Protein AF-A0A6L3N7T2-F1 (afdb_monomer)

Solvent-accessible surface area (backbone atoms only — not comparable to full-atom values): 5636 Å² total; per-residue (Å²): 134,56,70,68,34,54,53,47,42,60,48,29,75,74,33,61,54,76,55,101,37,39,33,21,54,54,16,65,77,58,68,22,54,75,93,30,63,46,70,65,69,54,54,69,57,41,30,54,55,53,47,56,45,38,77,74,67,50,86,81,84,90,85,81,67,92,50,64,65,65,41,49,52,47,36,62,70,52,30,52,58,52,38,52,53,52,50,53,51,50,54,52,52,64,74,74,107

Radius of gyration: 15.03 Å; Cα contacts (8 Å, |Δi|>4): 84; chains: 1; bounding box: 36×34×34 Å

pLDDT: mean 91.84, std 6.86, range [66.12, 98.5]

Organism: NCBI:txid1503055

Secondary structure (DSSP, 8-state):
--HHHHHHHHHHTT-SB-SSSEE-HHHHHHTS-SS--EE-S-HHHHHHHHHHHHHTT--------SSHHHHHHHIIIIIHHHHHHHHHHHHHHHHH-

Mean predicted aligned error: 4.04 Å

Structure (mmCIF, N/CA/C/O backbone):
data_AF-A0A6L3N7T2-F1
#
_entry.id   AF-A0A6L3N7T2-F1
#
loop_
_atom_site.group_PDB
_atom_site.id
_atom_site.type_symbol
_atom_site.label_atom_id
_atom_site.label_alt_id
_atom_site.label_comp_id
_atom_site.label_asym_id
_atom_site.label_entity_id
_atom_site.label_seq_id
_atom_site.pdbx_PDB_ins_code
_atom_site.Cartn_x
_atom_site.Cartn_y
_atom_site.Cartn_z
_atom_site.occupancy
_atom_site.B_iso_or_equiv
_atom_site.auth_seq_id
_atom_site.auth_comp_id
_atom_site.auth_asym_id
_atom_site.auth_atom_id
_atom_site.pdbx_PDB_model_num
ATOM 1 N N . GLN A 1 1 ? 14.950 -21.843 -7.874 1.00 66.12 1 GLN A N 1
ATOM 2 C CA . GLN A 1 1 ? 14.229 -20.575 -7.605 1.00 66.12 1 GLN A CA 1
ATOM 3 C C . GLN A 1 1 ? 13.382 -20.758 -6.352 1.00 66.12 1 GLN A C 1
ATOM 5 O O . GLN A 1 1 ? 13.020 -21.895 -6.075 1.00 66.12 1 GLN A O 1
ATOM 10 N N . SER A 1 2 ? 13.101 -19.699 -5.584 1.00 86.19 2 SER A N 1
ATOM 11 C CA . SER A 1 2 ? 12.224 -19.812 -4.408 1.00 86.19 2 SER A CA 1
ATOM 12 C C . SER A 1 2 ? 10.760 -19.984 -4.830 1.00 86.19 2 SER A C 1
ATOM 14 O O . SER A 1 2 ? 10.354 -19.531 -5.902 1.00 86.19 2 SER A O 1
ATOM 16 N N . GLU A 1 3 ? 9.945 -20.607 -3.978 1.00 88.94 3 GLU A N 1
ATOM 17 C CA . GLU A 1 3 ? 8.509 -20.773 -4.244 1.00 88.94 3 GLU A CA 1
ATOM 18 C C . GLU A 1 3 ? 7.783 -19.417 -4.342 1.00 88.94 3 GLU A C 1
ATOM 20 O O . GLU A 1 3 ? 6.867 -19.262 -5.148 1.00 88.94 3 GLU A O 1
ATOM 25 N N . GLY A 1 4 ? 8.239 -18.404 -3.594 1.00 85.12 4 GLY A N 1
ATOM 26 C CA . GLY A 1 4 ? 7.730 -17.033 -3.705 1.00 85.12 4 GLY A CA 1
ATOM 27 C C . GLY A 1 4 ? 7.934 -16.439 -5.102 1.00 85.12 4 GLY A C 1
ATOM 28 O O . GLY A 1 4 ? 6.984 -15.923 -5.687 1.00 85.12 4 GLY A O 1
ATOM 29 N N . ALA A 1 5 ? 9.131 -16.592 -5.680 1.00 85.56 5 ALA A N 1
ATOM 30 C CA . ALA A 1 5 ? 9.413 -16.131 -7.041 1.00 85.56 5 ALA A CA 1
ATOM 31 C C . ALA A 1 5 ? 8.554 -16.870 -8.082 1.00 85.56 5 ALA A C 1
ATOM 33 O O . ALA A 1 5 ? 7.999 -16.246 -8.985 1.00 85.56 5 ALA A O 1
ATOM 34 N N . ARG A 1 6 ? 8.360 -18.188 -7.918 1.00 89.12 6 ARG A N 1
ATOM 35 C CA . ARG A 1 6 ? 7.505 -18.988 -8.812 1.00 89.12 6 ARG A CA 1
ATOM 36 C C . ARG A 1 6 ? 6.049 -18.514 -8.793 1.00 89.12 6 ARG A C 1
ATOM 38 O O . ARG A 1 6 ? 5.441 -18.363 -9.850 1.00 89.12 6 ARG A O 1
ATOM 45 N N . ARG A 1 7 ? 5.499 -18.241 -7.604 1.00 89.12 7 ARG A N 1
ATOM 46 C CA . ARG A 1 7 ? 4.133 -17.709 -7.444 1.00 89.12 7 ARG A CA 1
ATOM 47 C C . ARG A 1 7 ? 3.988 -16.309 -8.027 1.00 89.12 7 ARG A C 1
ATOM 49 O O . ARG A 1 7 ? 2.949 -16.004 -8.604 1.00 89.12 7 ARG A O 1
ATOM 56 N N . LEU A 1 8 ? 5.022 -15.480 -7.909 1.00 87.50 8 LEU A N 1
ATOM 57 C CA . LEU A 1 8 ? 5.017 -14.131 -8.459 1.00 87.50 8 LEU A CA 1
ATOM 58 C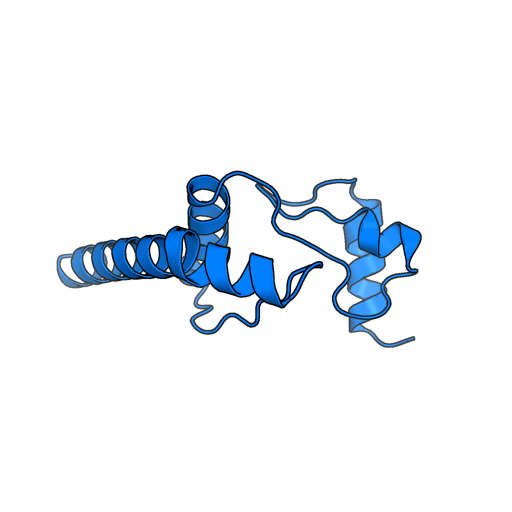 C . LEU A 1 8 ? 5.030 -14.126 -9.993 1.00 87.50 8 LEU A C 1
ATOM 60 O O . LEU A 1 8 ? 4.253 -13.391 -10.597 1.00 87.50 8 LEU A O 1
ATOM 64 N N . LEU A 1 9 ? 5.837 -14.986 -10.624 1.00 88.81 9 LEU A N 1
ATOM 65 C CA . LEU A 1 9 ? 5.803 -15.175 -12.080 1.00 88.81 9 LEU A CA 1
ATOM 66 C C . LEU A 1 9 ? 4.439 -15.687 -12.540 1.00 88.81 9 LEU A C 1
ATOM 68 O O . LEU A 1 9 ? 3.842 -15.106 -13.438 1.00 88.81 9 LEU A O 1
ATOM 72 N N . ALA A 1 10 ? 3.899 -16.710 -11.870 1.00 90.31 10 ALA A N 1
ATOM 73 C CA . ALA A 1 10 ? 2.569 -17.229 -12.184 1.00 90.31 10 ALA A CA 1
ATOM 74 C C . ALA A 1 10 ? 1.477 -16.154 -12.047 1.00 90.31 10 ALA A C 1
ATOM 76 O O . ALA A 1 10 ? 0.529 -16.134 -12.828 1.00 90.31 10 ALA A O 1
ATOM 77 N N . ALA A 1 11 ? 1.607 -15.242 -11.077 1.00 88.50 11 ALA A N 1
ATOM 78 C CA . ALA A 1 11 ? 0.726 -14.090 -10.980 1.00 88.50 11 ALA A CA 1
ATOM 79 C C . ALA A 1 11 ? 0.893 -13.161 -12.186 1.00 88.50 11 ALA A C 1
ATOM 81 O O . ALA A 1 11 ? -0.109 -12.790 -12.789 1.00 88.50 11 ALA A O 1
ATOM 82 N N . ALA A 1 12 ? 2.126 -12.827 -12.564 1.00 89.06 12 ALA A N 1
ATOM 83 C CA . ALA A 1 12 ? 2.416 -11.933 -13.678 1.00 89.06 12 ALA A CA 1
ATOM 84 C C . ALA A 1 12 ? 1.902 -12.457 -15.035 1.00 89.06 12 ALA A C 1
ATOM 86 O O . ALA A 1 12 ? 1.431 -11.666 -15.853 1.00 89.06 12 ALA A O 1
ATOM 87 N N . GLU A 1 13 ? 1.896 -13.774 -15.258 1.00 90.50 13 GLU A N 1
ATOM 88 C CA . GLU A 1 13 ? 1.304 -14.390 -16.461 1.00 90.50 13 GLU A CA 1
ATOM 89 C C . GLU A 1 13 ? -0.196 -14.089 -16.624 1.00 90.50 13 GLU A C 1
ATOM 91 O O . GLU A 1 13 ? -0.716 -14.099 -17.736 1.00 90.50 13 GLU A O 1
ATOM 96 N N . ARG A 1 14 ? -0.906 -13.747 -15.540 1.00 91.00 14 ARG A N 1
ATOM 97 C CA . ARG A 1 14 ? -2.334 -13.385 -15.599 1.00 91.00 14 ARG A CA 1
ATOM 98 C C . ARG A 1 14 ? -2.588 -11.986 -16.167 1.00 91.00 14 ARG A C 1
ATOM 100 O O . ARG A 1 14 ? -3.739 -11.638 -16.408 1.00 91.00 14 ARG A O 1
ATOM 107 N N . GLY A 1 15 ? -1.544 -11.179 -16.356 1.00 89.81 15 GLY A N 1
ATOM 108 C CA . GLY A 1 15 ? -1.637 -9.835 -16.923 1.00 89.81 15 GLY A CA 1
ATOM 109 C C . GLY A 1 15 ? -0.710 -8.837 -16.238 1.00 89.81 15 GLY A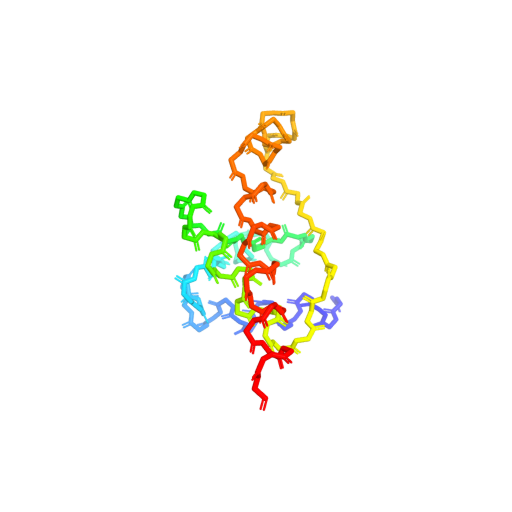 C 1
ATOM 110 O O . GLY A 1 15 ? -0.129 -9.122 -15.192 1.00 89.81 15 GLY A O 1
ATOM 111 N N . SER A 1 16 ? -0.593 -7.647 -16.831 1.00 88.00 16 SER A N 1
ATOM 112 C CA . SER A 1 16 ? 0.249 -6.549 -16.327 1.00 88.00 16 SER A CA 1
ATOM 113 C C . SER A 1 16 ? -0.235 -5.973 -14.997 1.00 88.00 16 SER A C 1
ATOM 115 O O . SER A 1 16 ? 0.541 -5.386 -14.242 1.00 88.00 16 SER A O 1
ATOM 117 N N . ARG A 1 17 ? -1.522 -6.155 -14.697 1.00 91.62 17 ARG A N 1
ATOM 118 C CA . ARG A 1 17 ? -2.167 -5.779 -13.444 1.00 91.62 17 ARG A CA 1
ATOM 119 C C . ARG A 1 17 ? -3.104 -6.899 -13.013 1.00 91.62 17 ARG A C 1
ATOM 121 O O . ARG A 1 17 ? -3.959 -7.307 -13.793 1.00 91.62 17 ARG A O 1
ATOM 128 N N . VAL A 1 18 ? -2.951 -7.374 -11.779 1.00 88.88 18 VAL A N 1
ATOM 129 C CA . VAL A 1 18 ? -3.638 -8.586 -11.284 1.00 88.88 18 VAL A CA 1
ATOM 130 C C . VAL A 1 18 ? -4.551 -8.334 -10.081 1.00 88.88 18 VAL A C 1
ATOM 132 O O . VAL A 1 18 ? -5.036 -9.280 -9.471 1.00 88.88 18 VAL A O 1
ATOM 135 N N . ASP A 1 19 ? -4.773 -7.061 -9.753 1.00 85.44 19 ASP A N 1
ATOM 136 C CA . ASP A 1 19 ? -5.675 -6.561 -8.708 1.00 85.44 19 ASP A CA 1
ATOM 137 C C . ASP A 1 19 ? -6.082 -5.107 -9.053 1.00 85.44 19 ASP A C 1
ATOM 139 O O . ASP A 1 19 ? -5.687 -4.591 -10.103 1.00 85.44 19 ASP A O 1
ATOM 143 N N . LYS A 1 20 ? -6.802 -4.389 -8.180 1.00 92.69 20 LYS A N 1
ATOM 144 C CA . LYS A 1 20 ? -7.105 -2.956 -8.322 1.00 92.69 20 LYS A CA 1
ATOM 145 C C . LYS A 1 20 ? -5.865 -2.156 -8.728 1.00 92.69 20 LYS A C 1
ATOM 147 O O . LYS A 1 20 ? -5.948 -1.312 -9.625 1.00 92.69 20 LYS A O 1
ATOM 152 N N . ARG A 1 21 ? -4.720 -2.429 -8.086 1.00 94.62 21 ARG A N 1
ATOM 153 C CA . ARG A 1 21 ? -3.481 -1.642 -8.231 1.00 94.62 21 ARG A CA 1
ATOM 154 C C . ARG A 1 21 ? -2.190 -2.453 -8.331 1.00 94.62 21 ARG A C 1
ATOM 156 O O . ARG A 1 21 ? -1.152 -1.848 -8.579 1.00 94.62 21 ARG A O 1
ATOM 163 N N . LEU A 1 22 ? -2.229 -3.777 -8.168 1.00 93.00 22 LEU A N 1
ATOM 164 C CA . LEU A 1 22 ? -1.025 -4.612 -8.172 1.00 93.00 22 LEU A CA 1
ATOM 165 C C . LEU A 1 22 ? -0.465 -4.784 -9.588 1.00 93.00 22 LEU A C 1
ATOM 167 O O . LEU A 1 22 ? -0.986 -5.574 -10.378 1.00 93.00 22 LEU A O 1
ATOM 171 N N . TRP A 1 23 ? 0.598 -4.042 -9.887 1.00 92.62 23 TRP A N 1
ATOM 172 C CA . TRP A 1 23 ? 1.337 -4.070 -11.143 1.00 92.62 23 TRP A CA 1
ATOM 173 C C . TRP A 1 23 ? 2.492 -5.079 -11.085 1.00 92.62 23 TRP A C 1
ATOM 175 O O . TRP A 1 23 ? 3.250 -5.127 -10.110 1.00 92.62 23 TRP A O 1
ATOM 185 N N . THR A 1 24 ? 2.612 -5.901 -12.129 1.00 91.69 24 THR A N 1
ATOM 186 C CA . THR A 1 24 ? 3.445 -7.121 -12.147 1.00 91.69 24 THR A CA 1
ATOM 187 C C . THR A 1 24 ? 4.496 -7.151 -13.256 1.00 91.69 24 THR A C 1
ATOM 189 O O . THR A 1 24 ? 5.313 -8.069 -13.291 1.00 91.69 24 THR A O 1
ATOM 192 N N . GLU A 1 25 ? 4.534 -6.166 -14.154 1.00 89.44 25 GLU A N 1
ATOM 193 C CA . GLU A 1 25 ? 5.469 -6.179 -15.292 1.00 89.44 25 GLU A CA 1
ATOM 194 C C . GLU A 1 25 ? 6.943 -6.134 -14.851 1.00 89.44 25 GLU A C 1
ATOM 196 O O . GLU A 1 25 ? 7.788 -6.779 -15.468 1.00 89.44 25 GLU A O 1
ATOM 201 N N . ILE A 1 26 ? 7.266 -5.489 -13.721 1.00 84.94 26 ILE A N 1
ATOM 202 C CA . ILE A 1 26 ? 8.625 -5.540 -13.148 1.00 84.94 26 ILE A CA 1
ATOM 203 C C . ILE A 1 26 ? 9.020 -6.973 -12.770 1.00 84.94 26 ILE A C 1
ATOM 205 O O . ILE A 1 26 ? 10.177 -7.363 -12.952 1.00 84.94 26 ILE A O 1
ATOM 209 N N . ALA A 1 27 ? 8.078 -7.791 -12.298 1.00 86.25 27 ALA A N 1
ATOM 210 C CA . ALA A 1 27 ? 8.340 -9.191 -11.987 1.00 86.25 27 ALA A CA 1
ATOM 211 C C . ALA A 1 27 ? 8.651 -9.979 -13.260 1.00 86.25 27 ALA A C 1
ATOM 213 O O . ALA A 1 27 ? 9.578 -10.786 -13.246 1.00 86.25 27 ALA A O 1
ATOM 214 N N . LYS A 1 28 ? 7.970 -9.703 -14.379 1.00 83.31 28 LYS A N 1
ATOM 215 C CA . LYS A 1 28 ? 8.316 -10.321 -15.671 1.00 83.31 28 LYS A CA 1
ATOM 216 C C . LYS A 1 28 ? 9.722 -9.934 -16.115 1.00 83.31 28 LYS A C 1
ATOM 218 O O . LYS A 1 28 ? 10.526 -10.807 -16.424 1.00 83.31 28 LYS A O 1
ATOM 223 N N . LEU A 1 29 ? 10.037 -8.639 -16.081 1.00 85.25 29 LEU A N 1
ATOM 224 C CA . LEU A 1 29 ? 11.314 -8.107 -16.570 1.00 85.25 29 LEU A CA 1
ATOM 225 C C . LEU A 1 29 ? 12.518 -8.590 -15.752 1.00 85.25 29 LEU A C 1
ATOM 227 O O . LEU A 1 29 ? 13.576 -8.877 -16.304 1.00 85.25 29 LEU A O 1
ATOM 231 N N . THR A 1 30 ? 12.368 -8.695 -14.433 1.00 83.44 30 THR A N 1
ATOM 232 C CA . THR A 1 30 ? 13.463 -9.086 -13.527 1.00 83.44 30 THR A CA 1
ATOM 233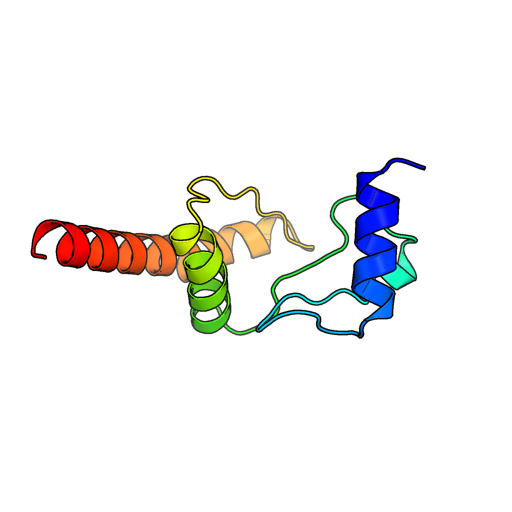 C C . THR A 1 30 ? 13.544 -10.595 -13.266 1.00 83.44 30 THR A C 1
ATOM 235 O O . THR A 1 30 ? 14.480 -11.063 -12.603 1.00 83.44 30 THR A O 1
ATOM 238 N N . GLY A 1 31 ? 12.579 -11.369 -13.778 1.00 81.00 31 GLY A N 1
ATOM 239 C CA . GLY A 1 31 ? 12.433 -12.795 -13.487 1.00 81.00 31 GLY A CA 1
ATOM 240 C C . GLY A 1 31 ? 12.026 -13.064 -12.035 1.00 81.00 31 GLY A C 1
ATOM 241 O O . GLY A 1 31 ? 12.562 -13.975 -11.408 1.00 81.00 31 GLY A O 1
ATOM 242 N N . ALA A 1 32 ? 11.139 -12.229 -11.486 1.00 79.56 32 ALA A N 1
ATOM 243 C CA . ALA A 1 32 ? 10.640 -12.257 -10.110 1.00 79.56 32 ALA A CA 1
ATOM 244 C C . ALA A 1 32 ? 11.743 -12.274 -9.040 1.00 79.56 32 ALA A C 1
ATOM 246 O O . ALA A 1 32 ? 11.592 -12.857 -7.962 1.00 79.56 32 ALA A O 1
ATOM 247 N N . ARG A 1 33 ? 12.881 -11.637 -9.335 1.00 72.06 33 ARG A N 1
ATOM 248 C CA . ARG A 1 33 ? 13.938 -11.431 -8.347 1.00 72.06 33 ARG A CA 1
ATOM 249 C C . ARG A 1 33 ? 13.566 -10.263 -7.444 1.00 72.06 33 ARG A C 1
ATOM 251 O O . ARG A 1 33 ? 13.174 -9.205 -7.922 1.00 72.06 33 ARG A O 1
ATOM 258 N N . SER A 1 34 ? 13.770 -10.438 -6.137 1.00 72.12 34 SER A N 1
ATOM 259 C CA . SER A 1 34 ? 13.477 -9.413 -5.123 1.00 72.12 34 SER A CA 1
ATOM 260 C C . SER A 1 34 ? 11.996 -8.977 -5.109 1.00 72.12 34 SER A C 1
ATOM 262 O O . SER A 1 34 ? 11.126 -9.633 -5.686 1.00 72.12 34 SER A O 1
ATOM 264 N N . ASN A 1 35 ? 11.708 -7.868 -4.429 1.00 68.44 35 ASN A N 1
ATOM 265 C CA . ASN A 1 35 ? 10.396 -7.223 -4.383 1.00 68.44 35 ASN A CA 1
ATOM 266 C C . ASN A 1 35 ? 10.115 -6.568 -5.740 1.00 68.44 35 ASN A C 1
ATOM 268 O O . ASN A 1 35 ? 10.497 -5.420 -5.966 1.00 68.44 35 ASN A O 1
ATOM 272 N N . SER A 1 36 ? 9.510 -7.328 -6.648 1.00 74.94 36 SER A N 1
ATOM 273 C CA . SER A 1 36 ? 9.367 -6.977 -8.066 1.00 74.94 36 SER A CA 1
ATOM 274 C C . SER A 1 36 ? 7.914 -6.706 -8.483 1.00 74.94 36 SER A C 1
ATOM 276 O O . SER A 1 36 ? 7.570 -6.761 -9.659 1.00 74.94 36 SER A O 1
ATOM 278 N N . THR A 1 37 ? 7.058 -6.356 -7.523 1.00 84.81 37 THR A N 1
ATOM 279 C CA . THR A 1 37 ? 5.696 -5.846 -7.752 1.00 84.81 37 THR A CA 1
ATOM 280 C C . THR A 1 37 ? 5.497 -4.502 -7.076 1.00 84.81 37 THR A C 1
ATOM 282 O O . THR A 1 37 ? 6.140 -4.227 -6.064 1.00 84.81 37 THR A O 1
ATOM 285 N N . ALA A 1 38 ? 4.563 -3.701 -7.586 1.00 89.94 38 ALA A N 1
ATOM 286 C CA . ALA A 1 38 ? 4.211 -2.406 -7.009 1.00 89.94 38 ALA A CA 1
ATOM 287 C C . ALA A 1 38 ? 2.693 -2.189 -7.007 1.00 89.94 38 ALA A C 1
ATOM 289 O O . ALA A 1 38 ? 1.999 -2.639 -7.918 1.00 89.94 38 ALA A O 1
ATOM 290 N N . LEU A 1 39 ? 2.179 -1.469 -6.009 1.00 93.69 39 LEU A N 1
ATOM 291 C CA . LEU A 1 39 ? 0.852 -0.859 -6.089 1.00 93.69 39 LEU A CA 1
ATOM 292 C C . LEU A 1 39 ? 1.005 0.495 -6.794 1.00 93.69 39 LEU A C 1
ATOM 294 O O . LEU A 1 39 ? 1.749 1.340 -6.307 1.00 93.69 39 LEU A O 1
ATOM 298 N N . VAL A 1 40 ? 0.342 0.698 -7.937 1.00 93.75 40 VAL A N 1
ATOM 299 C CA . VAL A 1 40 ? 0.543 1.897 -8.779 1.00 93.75 40 VAL A CA 1
ATOM 300 C C . VAL A 1 40 ? -0.739 2.729 -8.891 1.00 93.75 40 VAL A C 1
ATOM 302 O O . VAL A 1 40 ? -1.781 2.238 -9.333 1.00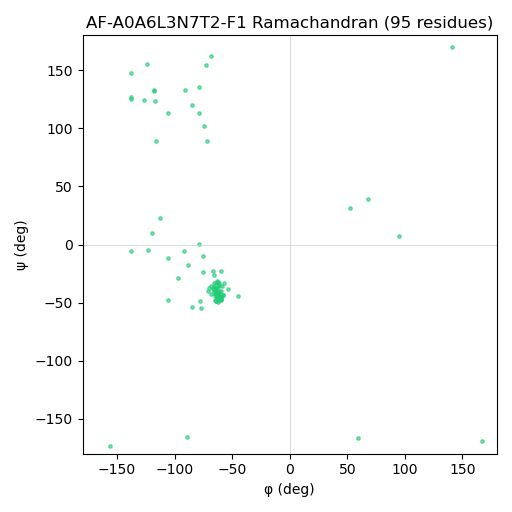 93.75 40 VAL A O 1
ATOM 305 N N . GLY A 1 41 ? -0.665 4.008 -8.518 1.00 94.44 41 GLY A N 1
ATOM 306 C CA . GLY A 1 41 ? -1.771 4.971 -8.557 1.00 94.44 41 GLY A CA 1
ATOM 307 C C . GLY A 1 41 ? -1.446 6.249 -7.777 1.00 94.44 41 GLY A C 1
ATOM 308 O O . GLY A 1 41 ? -0.303 6.445 -7.374 1.00 94.44 41 GLY A O 1
ATOM 309 N N . THR A 1 42 ? -2.447 7.104 -7.545 1.00 96.44 42 THR A N 1
ATOM 310 C CA . THR A 1 42 ? -2.313 8.238 -6.608 1.00 96.44 42 THR A CA 1
ATOM 311 C C . THR A 1 42 ? -2.193 7.740 -5.158 1.00 96.44 42 THR A C 1
ATOM 313 O O . THR A 1 42 ? -2.595 6.603 -4.880 1.00 96.44 42 THR A O 1
ATOM 316 N N . PRO A 1 43 ? -1.709 8.560 -4.204 1.00 96.56 43 PRO A N 1
ATOM 317 C CA . PRO A 1 43 ? -1.637 8.169 -2.794 1.00 96.56 43 PRO A CA 1
ATOM 318 C C . PRO A 1 43 ? -2.972 7.671 -2.223 1.00 96.56 43 PRO A C 1
ATOM 320 O O . PRO A 1 43 ? -2.998 6.693 -1.482 1.00 96.56 43 PRO A O 1
ATOM 323 N N . GLU A 1 44 ? -4.092 8.283 -2.613 1.00 97.56 44 GLU A N 1
ATOM 324 C CA . GLU A 1 44 ? -5.442 7.861 -2.216 1.00 97.56 44 GLU A CA 1
ATOM 325 C C . GLU A 1 44 ? -5.781 6.474 -2.767 1.00 97.56 44 GLU A C 1
ATOM 327 O O . GLU A 1 44 ? -6.306 5.624 -2.053 1.00 97.56 44 GLU A O 1
ATOM 332 N N . GLN A 1 45 ? -5.453 6.2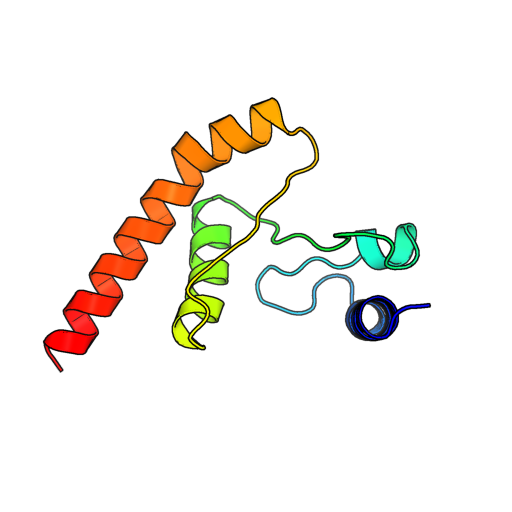27 -4.036 1.00 97.44 45 GLN A N 1
ATOM 333 C CA . GLN A 1 45 ? -5.719 4.950 -4.694 1.00 97.44 45 GLN A CA 1
ATOM 334 C C . G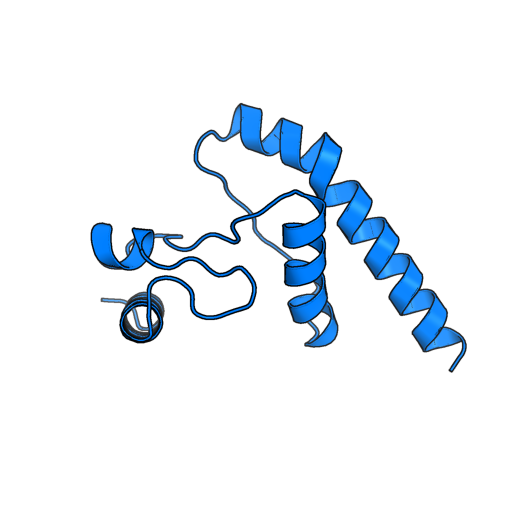LN A 1 45 ? -4.860 3.818 -4.122 1.00 97.44 45 GLN A C 1
ATOM 336 O O . GLN A 1 45 ? -5.319 2.680 -4.034 1.00 97.44 45 GLN A O 1
ATOM 341 N N . VAL A 1 46 ? -3.612 4.114 -3.749 1.00 97.00 46 VAL A N 1
ATOM 342 C CA . VAL A 1 46 ? -2.726 3.149 -3.088 1.00 97.00 46 VAL A CA 1
ATOM 343 C C . VAL A 1 46 ? -3.193 2.889 -1.656 1.00 97.00 46 VAL A C 1
ATOM 345 O O . VAL A 1 46 ? -3.207 1.735 -1.234 1.00 97.00 46 VAL A O 1
ATOM 348 N N . ALA A 1 47 ? -3.638 3.918 -0.928 1.00 97.50 47 ALA A N 1
ATOM 349 C CA . ALA A 1 47 ? -4.224 3.748 0.398 1.00 97.50 47 ALA A CA 1
ATOM 350 C C . ALA A 1 47 ? -5.474 2.851 0.362 1.00 97.50 47 ALA A C 1
ATOM 352 O O . ALA A 1 47 ? -5.569 1.939 1.179 1.00 97.50 47 ALA A O 1
ATOM 353 N N . ASP A 1 48 ? -6.378 3.044 -0.609 1.00 97.50 48 ASP A N 1
ATOM 354 C CA . ASP A 1 48 ? -7.550 2.172 -0.810 1.00 97.50 48 ASP A CA 1
ATOM 355 C C . ASP A 1 48 ? -7.149 0.708 -1.045 1.00 97.50 48 ASP A C 1
ATOM 357 O O . ASP A 1 48 ? -7.699 -0.201 -0.429 1.00 97.50 48 ASP A O 1
ATOM 361 N N . ALA A 1 49 ? -6.126 0.466 -1.867 1.00 96.69 49 ALA A N 1
ATOM 362 C CA . ALA A 1 49 ? -5.637 -0.890 -2.101 1.00 96.69 49 ALA A CA 1
ATOM 363 C C . ALA A 1 49 ? -5.025 -1.523 -0.836 1.00 96.69 49 ALA A C 1
ATOM 365 O O . ALA A 1 49 ? -5.279 -2.690 -0.555 1.00 96.69 49 ALA A O 1
ATOM 366 N N . LEU A 1 50 ? -4.241 -0.778 -0.046 1.00 96.69 50 LEU A N 1
ATOM 367 C CA . LEU A 1 50 ? -3.680 -1.274 1.224 1.00 96.69 50 LEU A CA 1
ATOM 368 C C . LEU A 1 50 ? -4.774 -1.634 2.233 1.00 96.69 50 LEU A C 1
ATOM 370 O O . LEU A 1 50 ? -4.654 -2.600 2.985 1.00 96.69 50 LEU A O 1
ATOM 374 N N . LEU A 1 51 ? -5.850 -0.861 2.228 1.00 97.44 51 LEU A N 1
ATOM 375 C CA . LEU A 1 51 ? -7.010 -1.089 3.062 1.00 97.44 51 LEU A CA 1
ATOM 376 C C . LEU A 1 51 ? -7.742 -2.394 2.701 1.00 97.44 51 LEU A C 1
ATOM 378 O O . LEU A 1 51 ? -8.233 -3.068 3.604 1.00 97.44 51 LEU A O 1
ATOM 382 N N . ASP A 1 52 ? -7.771 -2.823 1.439 1.00 96.69 52 ASP A N 1
ATOM 383 C CA . ASP A 1 52 ? -8.313 -4.149 1.099 1.00 96.69 52 ASP A CA 1
ATOM 384 C C . ASP A 1 52 ? -7.525 -5.275 1.797 1.00 96.69 52 ASP A C 1
ATOM 386 O O . ASP A 1 52 ? -8.116 -6.181 2.382 1.00 96.69 52 ASP A O 1
ATOM 390 N N . TYR A 1 53 ? -6.188 -5.193 1.827 1.00 95.69 53 TYR A N 1
ATOM 391 C CA . TYR A 1 53 ? -5.357 -6.147 2.580 1.00 95.69 53 TYR A CA 1
ATOM 392 C C . TYR A 1 53 ? -5.613 -6.070 4.088 1.00 95.69 53 TYR A C 1
ATOM 394 O O . TYR A 1 53 ? -5.621 -7.096 4.770 1.00 95.69 53 TYR A O 1
ATOM 402 N N . TYR A 1 54 ? -5.845 -4.866 4.612 1.00 97.62 54 TYR A N 1
ATOM 403 C CA . TYR A 1 54 ? -6.195 -4.671 6.015 1.00 97.62 54 TYR A CA 1
ATOM 404 C C . TYR A 1 54 ? -7.522 -5.342 6.390 1.00 97.62 54 TYR A C 1
ATOM 406 O O . TYR A 1 54 ? -7.618 -5.966 7.447 1.00 97.62 54 TYR A O 1
ATOM 414 N N . ASP A 1 55 ? -8.532 -5.289 5.517 1.00 96.56 55 ASP A N 1
ATOM 415 C CA . ASP A 1 55 ? -9.798 -6.003 5.734 1.00 96.56 55 ASP A CA 1
ATOM 416 C C . ASP A 1 55 ? -9.631 -7.527 5.712 1.00 96.56 55 ASP A C 1
ATOM 418 O O . ASP A 1 55 ? -10.371 -8.232 6.394 1.00 96.56 55 ASP A O 1
ATOM 422 N N . LEU A 1 56 ? -8.616 -8.032 5.005 1.00 96.31 56 LEU A N 1
ATOM 423 C CA . LEU A 1 56 ? -8.213 -9.442 5.035 1.00 96.31 56 LEU A CA 1
ATOM 424 C C . LEU A 1 56 ? -7.375 -9.814 6.277 1.00 96.31 56 LEU A C 1
ATOM 426 O O . LEU A 1 56 ? -6.963 -10.966 6.411 1.00 96.31 56 LEU A O 1
ATOM 430 N N . GLY A 1 57 ? -7.114 -8.864 7.181 1.00 97.06 57 GLY A N 1
ATOM 431 C CA . GLY A 1 57 ? -6.373 -9.073 8.429 1.00 97.06 57 GLY A CA 1
ATOM 432 C C . GLY A 1 57 ? -4.876 -8.751 8.363 1.00 97.06 57 GLY A C 1
ATOM 433 O O . GLY A 1 57 ? -4.157 -9.011 9.328 1.00 97.06 57 GLY A O 1
ATOM 434 N N . VAL A 1 58 ? -4.373 -8.178 7.264 1.00 96.88 58 VAL A N 1
ATOM 435 C CA . VAL A 1 58 ? -2.970 -7.739 7.171 1.00 96.88 58 VAL A CA 1
ATOM 436 C C . VAL A 1 58 ? -2.791 -6.403 7.891 1.00 96.88 58 VAL A C 1
ATOM 438 O O . VAL A 1 58 ? -3.273 -5.369 7.442 1.00 96.88 58 VAL A O 1
ATOM 441 N N . THR A 1 59 ? -2.046 -6.396 8.994 1.00 95.50 59 THR A N 1
ATOM 442 C CA . THR A 1 59 ? -1.851 -5.183 9.813 1.00 95.50 59 THR A CA 1
ATOM 443 C C . THR A 1 59 ? -0.474 -4.543 9.667 1.00 95.50 59 THR A C 1
ATOM 445 O O . THR A 1 59 ? -0.268 -3.421 10.128 1.00 95.50 59 THR A O 1
ATOM 448 N N . THR A 1 60 ? 0.476 -5.239 9.041 1.00 94.94 60 THR A N 1
ATOM 449 C CA . THR A 1 60 ? 1.867 -4.792 8.918 1.00 94.94 60 THR A CA 1
ATOM 450 C C . THR A 1 60 ? 2.285 -4.812 7.459 1.00 94.94 60 THR A C 1
ATOM 452 O O . THR A 1 60 ? 2.227 -5.851 6.804 1.00 94.94 60 THR A O 1
ATOM 455 N N . PHE A 1 61 ? 2.756 -3.667 6.969 1.00 93.06 61 PHE A N 1
ATOM 456 C CA . PHE A 1 61 ? 3.201 -3.496 5.591 1.00 93.06 61 PHE A CA 1
ATOM 457 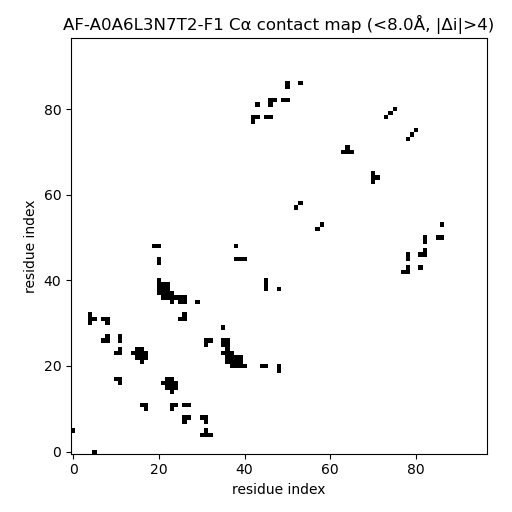C C . PHE A 1 61 ? 4.683 -3.135 5.556 1.00 93.06 61 PHE A C 1
ATOM 459 O O . PHE A 1 61 ? 5.138 -2.250 6.280 1.00 93.06 61 PHE A O 1
ATOM 466 N N . LEU A 1 62 ? 5.427 -3.811 4.684 1.00 91.19 62 LEU A N 1
ATOM 467 C CA . LEU A 1 62 ? 6.802 -3.468 4.336 1.00 91.19 62 LEU A CA 1
ATOM 468 C C . LEU A 1 62 ? 6.778 -2.854 2.939 1.00 91.19 62 LEU A C 1
ATOM 470 O O . LEU A 1 62 ? 6.461 -3.542 1.969 1.00 91.19 62 LEU A O 1
ATOM 474 N N . ILE A 1 63 ? 7.090 -1.564 2.842 1.00 89.44 63 ILE A N 1
ATOM 475 C CA . ILE A 1 63 ? 7.047 -0.814 1.584 1.00 89.44 63 ILE A CA 1
ATOM 476 C C . ILE A 1 63 ? 8.458 -0.329 1.263 1.00 89.44 63 ILE A C 1
ATOM 478 O O . ILE A 1 63 ? 9.155 0.207 2.122 1.00 89.44 63 ILE A O 1
ATOM 482 N N . ARG A 1 64 ? 8.876 -0.538 0.015 1.00 87.38 64 ARG A N 1
ATOM 483 C CA . ARG A 1 64 ? 10.129 -0.028 -0.542 1.00 87.38 64 ARG A CA 1
ATOM 484 C C . ARG A 1 64 ? 9.842 0.479 -1.946 1.00 87.38 64 ARG A C 1
ATOM 486 O O . ARG A 1 64 ? 9.341 -0.290 -2.765 1.00 87.38 64 ARG A O 1
ATOM 493 N N . GLY A 1 65 ? 10.196 1.726 -2.206 1.00 88.38 65 GLY A N 1
ATOM 494 C CA . GLY A 1 65 ? 10.105 2.310 -3.534 1.00 88.38 65 GLY A CA 1
ATOM 495 C C . GLY A 1 65 ? 11.361 2.109 -4.386 1.00 88.38 65 GLY A C 1
ATOM 496 O O . GLY A 1 65 ? 12.218 1.265 -4.083 1.00 88.38 65 GLY A O 1
ATOM 497 N N . PHE A 1 66 ? 11.445 2.861 -5.479 1.00 87.25 66 PHE A N 1
ATOM 498 C CA . PHE A 1 66 ? 12.553 2.825 -6.438 1.00 87.25 66 PHE A CA 1
ATOM 499 C C . PHE A 1 66 ? 13.584 3.930 -6.189 1.00 87.25 66 PHE A C 1
ATOM 501 O O . PHE A 1 66 ? 14.762 3.695 -6.455 1.00 87.25 66 PHE A O 1
ATOM 508 N N . ASP A 1 67 ? 13.164 5.065 -5.630 1.00 92.50 67 ASP A N 1
ATOM 509 C CA . ASP A 1 67 ? 14.000 6.174 -5.171 1.00 92.50 67 ASP A CA 1
ATOM 510 C C . ASP A 1 67 ? 13.841 6.323 -3.646 1.00 92.50 67 ASP A C 1
ATOM 512 O O . ASP A 1 67 ? 12.945 7.021 -3.176 1.00 92.50 67 ASP A O 1
ATOM 516 N N . PRO A 1 68 ? 14.663 5.628 -2.835 1.00 91.00 68 PRO A N 1
ATOM 517 C CA . PRO A 1 68 ? 14.367 5.416 -1.420 1.00 91.00 68 PRO A CA 1
ATOM 518 C C . PRO A 1 68 ? 14.163 6.681 -0.583 1.00 91.00 68 PRO A C 1
ATOM 520 O O . PRO A 1 68 ? 13.404 6.629 0.383 1.00 91.00 68 PRO A O 1
ATOM 523 N N . LEU A 1 69 ? 14.858 7.778 -0.902 1.00 95.56 69 LEU A N 1
ATOM 524 C CA . LEU A 1 69 ? 14.751 9.015 -0.129 1.00 95.56 69 LEU A CA 1
ATOM 525 C C . LEU A 1 69 ? 13.455 9.754 -0.465 1.00 95.56 69 LEU A C 1
ATOM 527 O O . LEU A 1 69 ? 12.667 10.030 0.440 1.00 95.56 69 LEU A O 1
ATOM 531 N N . GLU A 1 70 ? 13.223 10.027 -1.748 1.00 96.75 70 GLU A N 1
ATOM 532 C CA . GLU A 1 70 ? 12.023 10.733 -2.205 1.00 96.75 70 GLU A CA 1
ATOM 533 C C . GLU A 1 70 ? 10.761 9.914 -1.914 1.00 96.75 70 GLU A C 1
ATOM 535 O O . GLU A 1 70 ? 9.801 10.432 -1.347 1.00 96.75 70 GLU A O 1
ATOM 540 N N . ASP A 1 71 ? 10.804 8.600 -2.153 1.00 95.06 71 ASP A N 1
ATOM 541 C CA . ASP A 1 71 ? 9.711 7.689 -1.814 1.00 95.06 71 ASP A CA 1
ATOM 542 C C . ASP A 1 71 ? 9.386 7.726 -0.314 1.00 95.06 71 ASP A C 1
ATOM 544 O O . ASP A 1 71 ? 8.219 7.772 0.068 1.00 95.06 71 ASP A O 1
ATOM 548 N N . ALA A 1 72 ? 10.392 7.735 0.568 1.00 95.75 72 ALA A N 1
ATOM 549 C CA . ALA A 1 72 ? 10.149 7.812 2.008 1.00 95.75 72 ALA A CA 1
ATOM 550 C C . ALA A 1 72 ? 9.495 9.143 2.418 1.00 95.75 72 ALA A C 1
ATOM 552 O O . ALA A 1 72 ? 8.615 9.149 3.288 1.00 95.75 72 ALA A O 1
ATOM 553 N N . ILE A 1 73 ? 9.898 10.252 1.791 1.00 97.25 73 ILE A N 1
ATOM 554 C CA . ILE A 1 73 ? 9.297 11.574 2.007 1.00 97.25 73 ILE A CA 1
ATOM 555 C C . ILE A 1 73 ? 7.831 11.562 1.557 1.00 97.25 73 ILE A C 1
ATOM 557 O O . ILE A 1 73 ? 6.954 11.952 2.335 1.00 97.25 73 ILE A O 1
ATOM 561 N N . ASP A 1 74 ? 7.550 11.059 0.357 1.00 96.69 74 ASP A N 1
ATOM 562 C CA . ASP A 1 74 ? 6.199 10.982 -0.200 1.00 96.69 74 ASP A CA 1
ATOM 563 C C 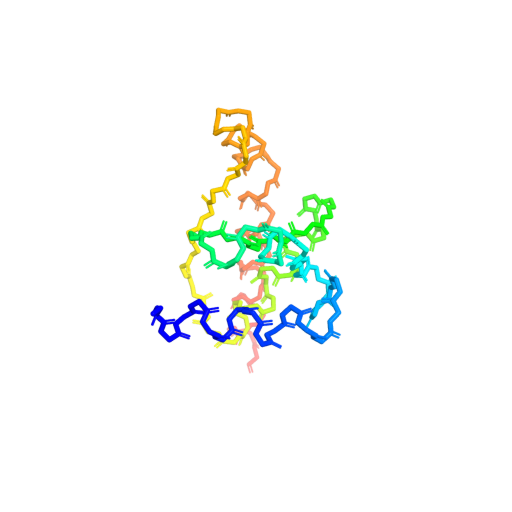. ASP A 1 74 ? 5.303 10.024 0.590 1.00 96.69 74 ASP A C 1
ATOM 565 O O . ASP A 1 74 ? 4.141 10.332 0.866 1.00 96.69 74 ASP A O 1
ATOM 569 N N . TYR A 1 75 ? 5.828 8.886 1.049 1.00 96.69 75 TYR A N 1
ATOM 570 C CA . TYR A 1 75 ? 5.074 7.975 1.911 1.00 96.69 75 TYR A CA 1
ATOM 571 C C . TYR A 1 75 ? 4.724 8.634 3.242 1.00 96.69 75 TYR A C 1
ATOM 573 O O . TYR A 1 75 ? 3.593 8.498 3.713 1.00 96.69 75 TYR A O 1
ATOM 581 N N . GLY A 1 76 ? 5.678 9.348 3.844 1.00 97.06 76 GLY A N 1
ATOM 582 C CA . GLY A 1 76 ? 5.474 10.069 5.096 1.00 97.06 76 GLY A CA 1
ATOM 583 C C . GLY A 1 76 ? 4.450 11.194 4.969 1.00 97.06 76 GLY A C 1
ATOM 584 O O . GLY A 1 76 ? 3.614 11.361 5.857 1.00 97.06 76 GLY A O 1
ATOM 585 N N . ARG A 1 77 ? 4.495 11.939 3.861 1.00 98.25 77 ARG A N 1
ATOM 586 C CA . ARG A 1 77 ? 3.613 13.082 3.614 1.00 98.25 77 ARG A CA 1
ATOM 587 C C . ARG A 1 77 ? 2.221 12.651 3.175 1.00 98.25 77 ARG A C 1
ATOM 589 O O . ARG A 1 77 ? 1.230 13.131 3.719 1.00 98.25 77 ARG A O 1
ATOM 596 N N . GLU A 1 78 ? 2.145 11.747 2.205 1.00 98.12 78 GLU A N 1
ATOM 597 C CA . GLU A 1 78 ? 0.902 11.473 1.499 1.00 98.12 78 GLU A CA 1
ATOM 598 C C . GLU A 1 78 ? 0.259 10.147 1.914 1.00 98.12 78 GLU A C 1
ATOM 600 O O . GLU A 1 78 ? -0.936 10.101 2.204 1.00 98.12 78 GLU A O 1
ATOM 605 N N . LEU A 1 79 ? 1.021 9.056 1.977 1.00 97.56 79 LEU A N 1
ATOM 606 C CA . LEU A 1 79 ? 0.435 7.718 2.086 1.00 97.56 79 LEU A CA 1
ATOM 607 C C . LEU A 1 79 ? 0.096 7.314 3.529 1.00 97.56 79 LEU A C 1
ATOM 609 O O . LEU A 1 79 ? -1.039 6.935 3.828 1.00 97.56 79 LEU A O 1
ATOM 613 N N . ILE A 1 80 ? 1.071 7.392 4.438 1.00 97.75 80 ILE A N 1
ATOM 614 C CA . ILE A 1 80 ? 0.950 6.891 5.816 1.00 97.75 80 ILE A CA 1
ATOM 615 C C . ILE A 1 80 ? -0.196 7.578 6.581 1.00 97.75 80 ILE A C 1
ATOM 617 O O . ILE A 1 80 ? -0.985 6.858 7.208 1.00 97.75 80 ILE A O 1
ATOM 621 N N . PRO A 1 81 ? -0.361 8.918 6.541 1.00 98.38 81 PRO A N 1
ATOM 622 C CA . PRO A 1 81 ? -1.466 9.576 7.238 1.00 98.38 81 PRO A CA 1
ATOM 623 C C . PRO A 1 81 ? -2.842 9.129 6.728 1.00 98.38 81 PRO A C 1
ATOM 625 O O . PRO A 1 81 ? -3.743 8.883 7.533 1.00 98.38 81 PRO A O 1
ATOM 628 N N . ARG A 1 82 ? -2.996 8.956 5.407 1.00 98.25 82 ARG A N 1
ATOM 629 C CA . ARG A 1 82 ? -4.252 8.512 4.777 1.00 98.25 82 ARG A CA 1
ATOM 630 C C . ARG A 1 82 ? -4.628 7.099 5.208 1.00 98.25 82 ARG A C 1
ATOM 632 O O . ARG A 1 82 ? -5.752 6.880 5.656 1.00 98.25 82 ARG A O 1
ATOM 639 N N . VAL A 1 83 ? -3.676 6.164 5.144 1.00 98.19 83 VAL A N 1
ATOM 640 C CA . VAL A 1 83 ? -3.894 4.771 5.569 1.00 98.19 83 VAL A CA 1
ATOM 641 C C . VAL A 1 83 ? -4.288 4.718 7.045 1.00 98.19 83 VAL A C 1
ATOM 643 O O . VAL A 1 83 ? -5.276 4.077 7.390 1.00 98.19 83 VAL A O 1
ATOM 646 N N . ARG A 1 84 ? -3.572 5.436 7.921 1.00 97.94 84 ARG A N 1
ATOM 647 C CA . ARG A 1 84 ? -3.880 5.464 9.362 1.00 97.94 84 ARG A CA 1
ATOM 648 C C . ARG A 1 84 ? -5.265 6.033 9.659 1.00 97.94 84 ARG A C 1
ATOM 650 O O . ARG A 1 84 ? -5.989 5.453 10.463 1.00 97.94 84 ARG A O 1
ATOM 657 N N . SER A 1 85 ? -5.631 7.138 9.010 1.00 98.50 85 SER A N 1
ATOM 658 C CA . SER A 1 85 ? -6.954 7.753 9.161 1.00 98.50 85 SER A CA 1
ATOM 659 C C . SER A 1 85 ? -8.069 6.781 8.763 1.00 98.50 85 SER A C 1
ATOM 661 O O . SER A 1 85 ? -9.019 6.563 9.514 1.00 98.50 85 SER A O 1
ATOM 663 N N . ALA A 1 86 ? -7.916 6.118 7.617 1.00 98.06 86 ALA A N 1
ATOM 664 C CA . ALA A 1 86 ? -8.917 5.188 7.119 1.00 98.06 86 ALA A CA 1
ATOM 665 C C . ALA A 1 86 ? -9.018 3.898 7.953 1.00 98.06 86 ALA A C 1
ATOM 667 O O . ALA A 1 86 ? -10.125 3.420 8.202 1.00 98.06 86 ALA A O 1
ATOM 668 N N . VAL A 1 87 ? -7.893 3.369 8.448 1.00 98.31 87 VAL A N 1
ATOM 669 C CA . VAL A 1 87 ? -7.889 2.259 9.417 1.00 98.31 87 VAL A CA 1
ATOM 670 C C . VAL A 1 87 ? -8.644 2.656 10.685 1.00 98.31 87 VAL A C 1
ATOM 672 O O . VAL A 1 87 ? -9.541 1.933 11.111 1.00 98.31 87 VAL A O 1
ATOM 675 N N . ALA A 1 88 ? -8.359 3.836 11.248 1.00 98.38 88 ALA A N 1
ATOM 676 C CA . ALA A 1 88 ? -9.043 4.317 12.446 1.00 98.38 88 ALA A CA 1
ATOM 677 C C . ALA A 1 88 ? -10.562 4.449 12.238 1.00 98.38 88 ALA A C 1
ATOM 679 O O . ALA A 1 88 ? -11.338 4.069 13.118 1.00 98.38 88 ALA A O 1
ATOM 680 N N . ALA A 1 89 ? -10.992 4.935 11.068 1.00 98.19 89 ALA A N 1
ATOM 681 C CA . ALA A 1 89 ? -12.405 5.023 10.708 1.00 98.19 89 ALA A CA 1
ATOM 682 C C . ALA A 1 89 ? -13.072 3.639 10.623 1.00 98.19 89 ALA A C 1
ATOM 684 O O . ALA A 1 89 ? -14.160 3.445 11.168 1.00 98.19 89 ALA A O 1
ATOM 685 N N . ARG A 1 90 ? -12.411 2.655 9.998 1.00 97.44 90 ARG A N 1
ATOM 686 C CA . ARG A 1 90 ? -12.914 1.273 9.922 1.00 97.44 90 ARG A CA 1
ATOM 687 C C . ARG A 1 90 ? -13.012 0.619 11.290 1.00 97.44 90 ARG A C 1
ATOM 689 O O . ARG A 1 90 ? -14.021 -0.011 11.590 1.00 97.44 90 ARG A O 1
ATOM 696 N N . ASP A 1 91 ? -12.007 0.805 12.135 1.00 97.69 91 ASP A N 1
ATOM 697 C CA . ASP A 1 91 ? -12.014 0.261 13.490 1.00 97.69 91 ASP A CA 1
ATOM 698 C C . ASP A 1 91 ? -13.098 0.892 14.363 1.00 97.69 91 ASP A C 1
AT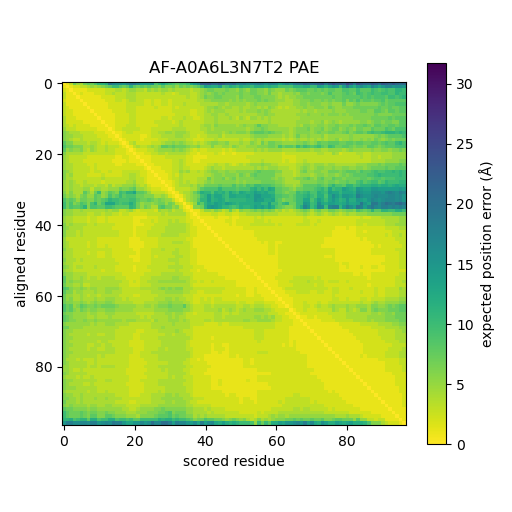OM 700 O O . ASP A 1 91 ? -13.726 0.202 15.165 1.00 97.69 91 ASP A O 1
ATOM 704 N N . ALA A 1 92 ? -13.360 2.191 14.201 1.00 98.06 92 ALA A N 1
ATOM 705 C CA . ALA A 1 92 ? -14.481 2.847 14.865 1.00 98.06 92 ALA A CA 1
ATOM 706 C C . ALA A 1 92 ? -15.828 2.273 14.403 1.00 98.06 92 ALA A C 1
ATOM 708 O O . ALA A 1 92 ? -16.661 1.947 15.246 1.00 98.06 92 ALA A O 1
ATOM 709 N N . ALA A 1 93 ? -16.015 2.086 13.092 1.00 97.00 93 ALA A N 1
ATOM 710 C CA . ALA A 1 93 ? -17.232 1.495 12.539 1.00 97.00 93 ALA A CA 1
ATOM 711 C C . ALA A 1 93 ? -17.453 0.053 13.027 1.00 97.00 93 ALA A C 1
ATOM 713 O O . ALA A 1 93 ? -18.558 -0.290 13.432 1.00 97.00 93 ALA A O 1
ATOM 714 N N . ARG A 1 94 ? -16.397 -0.771 13.066 1.00 95.50 94 ARG A N 1
ATOM 715 C CA . ARG A 1 94 ? -16.458 -2.156 13.568 1.00 95.50 94 ARG A CA 1
ATOM 716 C C . ARG A 1 94 ? -16.807 -2.247 15.053 1.00 95.50 94 ARG A C 1
ATOM 718 O O . ARG A 1 94 ? -17.441 -3.211 15.446 1.00 95.50 94 ARG A O 1
ATOM 725 N N . ARG A 1 95 ? -16.388 -1.279 15.877 1.00 96.00 95 ARG A N 1
ATOM 726 C CA . ARG A 1 95 ? -16.751 -1.225 17.308 1.00 96.00 95 ARG A CA 1
ATOM 727 C C . ARG A 1 95 ? -18.187 -0.764 17.555 1.00 96.00 95 ARG A C 1
ATOM 729 O O . ARG A 1 95 ? -18.702 -0.996 18.642 1.00 96.00 95 ARG A O 1
ATOM 736 N N . ALA A 1 96 ? -18.772 -0.033 16.609 1.00 93.75 96 ALA A N 1
ATOM 737 C CA . ALA A 1 96 ? -20.131 0.489 16.714 1.00 93.75 96 ALA A CA 1
ATOM 738 C C . ALA A 1 96 ? -21.198 -0.492 16.197 1.00 93.75 96 ALA A C 1
ATOM 740 O O . ALA A 1 96 ? -22.375 -0.295 16.494 1.00 93.75 96 ALA A O 1
ATOM 741 N N . ALA A 1 97 ? -20.789 -1.491 15.409 1.00 86.50 97 ALA A N 1
ATOM 742 C CA . ALA A 1 97 ? -21.621 -2.595 14.933 1.00 86.50 97 ALA A CA 1
ATOM 743 C C . ALA A 1 97 ? -21.750 -3.691 16.000 1.00 86.50 97 ALA A C 1
ATOM 745 O O . ALA A 1 97 ? -22.852 -4.277 16.085 1.00 86.50 97 ALA A O 1
#

InterPro domains:
  IPR011251 Luciferase-like domain [PF00296] (2-59)
  IPR036661 Luciferase-like domain superfamily [G3DSA:3.20.20.30] (1-95)
  IPR036661 Luciferase-like domain superfamily [SSF51679] (2-91)
  IPR050172 SsuD/RutA monooxygenase [PTHR42847] (9-88)

Foldseek 3Di:
DDPQLVVLVVQCVVDQANDQFKGRVQSVVVSSPDPRIDRDDFLLSSLVVVVVVVVVVDDDDDDADDPRPVVVVCCVPRRVVNNVVVVVVVVVVVVVD

Sequence (97 aa):
QSEGARRLLAAAERGSRVDKRLWTEIAKLTGARSNSTALVGTPEQVADALLDYYDLGVTTFLIRGFDPLEDAIDYGRELIPRVRSAVAARDAARRAA